Protein AF-A0A5B9WGP7-F1 (afdb_monomer_lite)

Structure (mmCIF, N/CA/C/O backbone):
data_AF-A0A5B9WGP7-F1
#
_entry.id   AF-A0A5B9WGP7-F1
#
loop_
_atom_site.group_PDB
_atom_site.id
_atom_site.type_symbol
_atom_site.label_atom_id
_atom_site.label_alt_id
_atom_site.label_comp_id
_atom_site.label_asym_id
_atom_site.label_entity_id
_atom_site.label_seq_id
_atom_site.pdbx_PDB_ins_code
_atom_site.Cartn_x
_atom_site.Cartn_y
_atom_site.Cartn_z
_atom_site.occupancy
_atom_site.B_iso_or_equiv
_atom_site.auth_seq_id
_atom_site.auth_comp_id
_atom_site.auth_asym_id
_atom_site.auth_atom_id
_atom_site.pdbx_PDB_model_num
ATOM 1 N N . MET A 1 1 ? 6.003 -26.939 42.989 1.00 53.84 1 MET A N 1
ATOM 2 C CA . MET A 1 1 ? 5.800 -26.746 41.540 1.00 53.84 1 MET A CA 1
ATOM 3 C C . MET A 1 1 ? 6.909 -27.497 40.818 1.00 53.84 1 MET A C 1
ATOM 5 O O . MET A 1 1 ? 8.066 -27.139 41.025 1.00 53.84 1 MET A O 1
ATOM 9 N N . PRO A 1 2 ? 6.615 -28.603 40.117 1.00 67.44 2 PRO A N 1
ATOM 10 C CA . PRO A 1 2 ? 7.633 -29.401 39.444 1.00 67.44 2 PRO A CA 1
ATOM 11 C C . PRO A 1 2 ? 8.207 -28.644 38.238 1.00 67.44 2 PRO A C 1
ATOM 13 O O . PRO A 1 2 ? 7.494 -27.960 37.513 1.00 67.44 2 PRO A O 1
ATOM 16 N N . PHE A 1 3 ? 9.515 -28.787 38.019 1.00 57.91 3 PHE A N 1
ATOM 17 C CA . PHE A 1 3 ? 10.291 -28.114 36.965 1.00 57.91 3 PHE A CA 1
ATOM 18 C C . PHE A 1 3 ? 9.731 -28.334 35.539 1.00 57.91 3 PHE A C 1
ATOM 20 O O . PHE A 1 3 ? 9.963 -27.524 34.644 1.00 57.91 3 PHE A O 1
ATOM 27 N N . ALA A 1 4 ? 8.937 -29.393 35.340 1.00 57.91 4 ALA A N 1
ATOM 28 C CA . ALA A 1 4 ? 8.242 -29.696 34.090 1.00 57.91 4 ALA A CA 1
ATOM 29 C C . ALA A 1 4 ? 7.136 -28.681 33.731 1.00 57.91 4 ALA A C 1
ATOM 31 O O . ALA A 1 4 ? 6.961 -28.381 32.551 1.00 57.91 4 ALA A O 1
ATOM 32 N N . ASP A 1 5 ? 6.451 -28.096 34.720 1.00 61.22 5 ASP A N 1
ATOM 33 C CA . ASP A 1 5 ? 5.368 -27.126 34.481 1.00 61.22 5 ASP A CA 1
ATOM 34 C C . ASP A 1 5 ? 5.922 -25.764 34.028 1.00 61.22 5 ASP A C 1
ATOM 36 O O . ASP A 1 5 ? 5.303 -25.062 33.229 1.00 61.22 5 ASP A O 1
ATOM 40 N N . LEU A 1 6 ? 7.134 -25.410 34.476 1.00 60.53 6 LEU A N 1
ATOM 41 C CA . LEU A 1 6 ? 7.820 -24.177 34.079 1.00 60.53 6 LEU A CA 1
ATOM 42 C C . LEU A 1 6 ? 8.326 -24.254 32.629 1.00 60.53 6 LEU A C 1
ATOM 44 O O . LEU A 1 6 ? 8.229 -23.281 31.886 1.00 60.53 6 LEU A O 1
ATOM 48 N N . LEU A 1 7 ? 8.810 -25.428 32.210 1.00 60.56 7 LEU A N 1
ATOM 49 C CA . LEU A 1 7 ? 9.182 -25.696 30.818 1.00 60.56 7 LEU A CA 1
ATOM 50 C C . LEU A 1 7 ? 7.952 -25.761 29.905 1.00 60.56 7 LEU A C 1
ATOM 52 O O . LEU A 1 7 ? 8.026 -25.281 28.779 1.00 60.56 7 LEU A O 1
ATOM 56 N N . GLY A 1 8 ? 6.821 -26.291 30.386 1.00 57.19 8 GLY A N 1
ATOM 57 C CA . GLY A 1 8 ? 5.539 -26.241 29.676 1.00 57.19 8 GLY A CA 1
ATOM 58 C C . GLY A 1 8 ? 5.059 -24.806 29.439 1.00 57.19 8 GLY A C 1
ATOM 59 O O . GLY A 1 8 ? 4.756 -24.443 28.305 1.00 57.19 8 GLY A O 1
ATOM 60 N N . SER A 1 9 ? 5.108 -23.967 30.479 1.00 58.47 9 SER A N 1
ATOM 61 C CA . SER A 1 9 ? 4.728 -22.549 30.413 1.00 58.47 9 SER A CA 1
ATOM 62 C C . SER A 1 9 ? 5.693 -21.706 29.560 1.00 58.47 9 SER A C 1
ATOM 64 O O . SER A 1 9 ? 5.245 -20.881 28.767 1.00 58.47 9 SER A O 1
ATOM 66 N N . MET A 1 10 ? 7.009 -21.963 29.613 1.00 58.44 10 MET A N 1
ATOM 67 C CA . MET A 1 10 ? 7.982 -21.320 28.711 1.00 58.44 10 MET A CA 1
ATOM 68 C C . MET A 1 10 ? 7.818 -21.751 27.248 1.00 58.44 10 MET A C 1
ATOM 70 O O . MET A 1 10 ? 8.131 -20.973 26.348 1.00 58.44 10 MET A O 1
ATOM 74 N N . ARG A 1 11 ? 7.312 -22.966 26.993 1.00 56.78 11 ARG A N 1
ATOM 75 C CA . ARG A 1 11 ? 7.039 -23.462 25.636 1.00 56.78 11 ARG A CA 1
ATOM 76 C C . ARG A 1 11 ? 5.737 -22.903 25.054 1.00 56.78 11 ARG A C 1
ATOM 78 O O . ARG A 1 11 ? 5.620 -22.832 23.837 1.00 56.78 11 ARG A O 1
ATOM 85 N N . GLU A 1 12 ? 4.799 -22.455 25.891 1.00 53.66 12 GLU A N 1
ATOM 86 C CA . GLU A 1 12 ? 3.636 -21.655 25.465 1.00 53.66 12 GLU A CA 1
ATOM 87 C C . GLU A 1 12 ? 3.992 -20.182 25.192 1.00 53.66 12 GLU A C 1
ATOM 89 O O . GLU A 1 12 ? 3.351 -19.545 24.356 1.00 53.66 12 GLU A O 1
ATOM 94 N N . SER A 1 13 ? 5.042 -19.644 25.829 1.00 57.31 13 SER A N 1
ATOM 9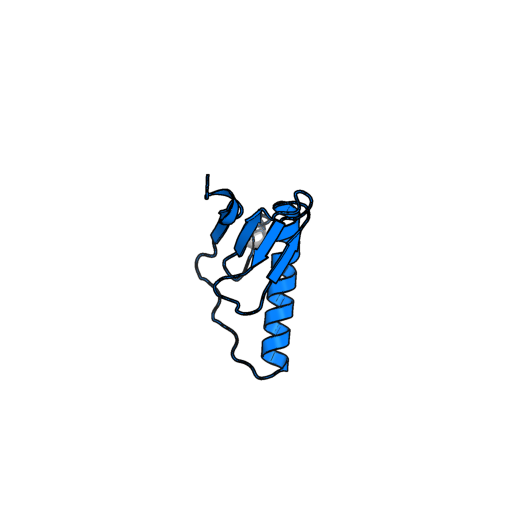5 C CA . SER A 1 13 ? 5.538 -18.274 25.593 1.00 57.31 13 SER A CA 1
ATOM 96 C C . SER A 1 13 ? 6.418 -18.103 24.349 1.00 57.31 13 SER A C 1
ATOM 98 O O . SER A 1 13 ? 6.781 -16.977 24.019 1.00 57.31 13 SER A O 1
ATOM 100 N N . LEU A 1 14 ? 6.726 -19.179 23.624 1.00 58.97 14 LEU A N 1
ATOM 101 C CA . LEU A 1 14 ? 7.375 -19.126 22.314 1.0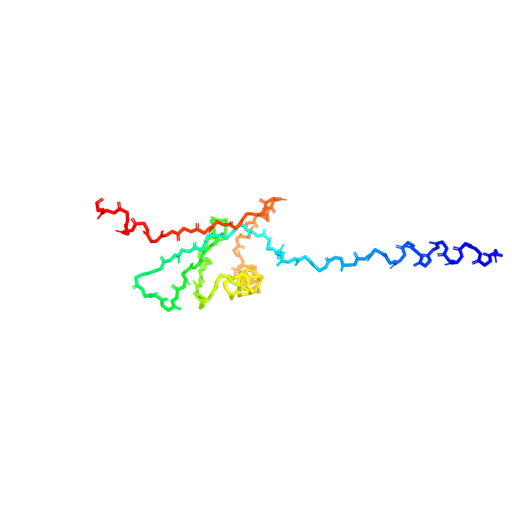0 58.97 14 LEU A CA 1
ATOM 102 C C . LEU A 1 14 ? 6.400 -19.625 21.245 1.00 58.97 14 LEU A C 1
ATOM 104 O O . LEU A 1 14 ? 6.648 -20.622 20.570 1.00 58.97 14 LEU A O 1
ATOM 108 N N . ARG A 1 15 ? 5.285 -18.902 21.054 1.00 59.16 15 ARG A N 1
ATOM 109 C CA . ARG A 1 15 ? 4.740 -18.819 19.694 1.00 59.16 15 ARG A CA 1
ATOM 110 C C . ARG A 1 15 ? 5.854 -18.227 18.854 1.00 59.16 15 ARG A C 1
ATOM 112 O O . ARG A 1 15 ? 6.181 -17.054 18.998 1.00 59.16 15 ARG A O 1
ATOM 119 N N . GLU A 1 16 ? 6.467 -19.076 18.049 1.00 55.88 16 GLU A N 1
ATOM 120 C CA . GLU A 1 16 ? 7.347 -18.686 16.965 1.00 55.88 16 GLU A CA 1
ATOM 121 C C . GLU A 1 16 ? 6.665 -17.525 16.231 1.00 55.88 16 GLU A C 1
ATOM 123 O O . GLU A 1 16 ? 5.584 -17.689 15.659 1.00 55.88 16 GLU A O 1
ATOM 128 N N . VAL A 1 17 ? 7.224 -16.318 16.351 1.00 59.91 17 VAL A N 1
ATOM 129 C CA . VAL A 1 17 ? 6.815 -15.190 15.517 1.00 59.91 17 VAL A CA 1
ATOM 130 C C . VAL A 1 17 ? 7.325 -15.559 14.139 1.00 59.91 17 VAL A C 1
ATOM 132 O O . VAL A 1 17 ? 8.453 -15.228 13.789 1.00 59.91 17 VAL A O 1
ATOM 135 N N . VAL A 1 18 ? 6.539 -16.337 13.397 1.00 59.59 18 VAL A N 1
ATOM 136 C CA . VAL A 1 18 ? 6.767 -16.533 11.971 1.00 59.59 18 VAL A CA 1
ATOM 137 C C . VAL A 1 18 ? 6.769 -15.127 11.380 1.00 59.59 18 VAL A C 1
ATOM 139 O O . VAL A 1 18 ? 5.736 -14.455 11.461 1.00 59.59 18 VAL A O 1
ATOM 142 N N . PRO A 1 19 ? 7.916 -14.620 10.890 1.00 57.66 19 PRO A N 1
ATOM 143 C CA . PRO A 1 19 ? 7.959 -13.294 10.309 1.00 57.66 19 PRO A CA 1
ATOM 144 C C . PRO A 1 19 ? 7.023 -13.318 9.107 1.00 57.66 19 PRO A C 1
ATOM 146 O O . PRO A 1 19 ? 7.251 -14.035 8.132 1.00 57.66 19 PRO A O 1
ATOM 149 N N . VAL A 1 20 ? 5.912 -12.598 9.225 1.00 72.00 20 VAL A N 1
ATOM 150 C CA . VAL A 1 20 ? 4.898 -12.569 8.181 1.00 72.00 20 VAL A CA 1
ATOM 151 C C . VAL A 1 20 ? 5.493 -11.782 7.020 1.00 72.00 20 VAL A C 1
ATOM 153 O O . VAL A 1 20 ? 5.759 -10.588 7.146 1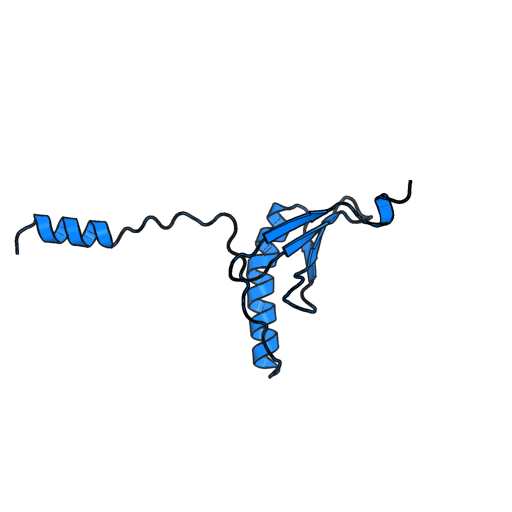.00 72.00 20 VAL A O 1
ATOM 156 N N . MET A 1 21 ? 5.763 -12.469 5.908 1.00 77.44 21 MET A N 1
ATOM 157 C CA . MET A 1 21 ? 6.408 -11.870 4.733 1.00 77.44 21 MET A CA 1
ATOM 158 C C . MET A 1 21 ? 5.572 -10.739 4.114 1.00 77.44 21 MET A C 1
ATOM 160 O O . MET A 1 21 ? 6.131 -9.844 3.491 1.00 77.44 21 MET A O 1
ATOM 164 N N . ILE A 1 22 ? 4.247 -10.768 4.293 1.00 89.06 22 ILE A N 1
ATOM 165 C CA . ILE A 1 22 ? 3.310 -9.731 3.848 1.00 89.06 22 ILE A CA 1
ATOM 166 C C . ILE A 1 22 ? 2.279 -9.517 4.959 1.00 89.06 22 ILE A C 1
ATOM 168 O O . ILE A 1 22 ? 1.483 -10.405 5.244 1.00 89.06 22 ILE A O 1
ATOM 172 N N . ASP A 1 23 ? 2.305 -8.343 5.585 1.00 90.06 23 ASP A N 1
ATOM 173 C CA . ASP A 1 23 ? 1.465 -7.976 6.734 1.00 90.06 23 ASP A CA 1
ATOM 174 C C . ASP A 1 23 ? 0.816 -6.611 6.474 1.00 90.06 23 ASP A C 1
ATOM 176 O O . ASP A 1 23 ? 1.206 -5.589 7.046 1.00 90.06 23 ASP A O 1
ATOM 180 N N . LEU A 1 24 ? -0.101 -6.583 5.502 1.00 94.88 24 LEU A N 1
ATOM 181 C CA . LEU A 1 24 ? -0.808 -5.375 5.080 1.00 94.88 24 LEU A CA 1
ATOM 182 C C . LEU A 1 24 ? -2.224 -5.342 5.677 1.00 94.88 24 LEU A C 1
ATOM 184 O O . LEU A 1 24 ? -2.926 -6.345 5.606 1.00 94.88 24 LEU A O 1
ATOM 188 N N . PRO A 1 25 ? -2.691 -4.206 6.224 1.00 94.81 25 PRO A N 1
ATOM 189 C CA . PRO A 1 25 ? -4.049 -4.083 6.770 1.00 94.81 25 PRO A CA 1
ATOM 190 C C . PRO A 1 25 ? -5.157 -3.956 5.703 1.00 94.81 25 PRO A C 1
ATOM 192 O O . PRO A 1 25 ? -6.340 -4.120 6.018 1.00 94.81 25 PRO A O 1
ATOM 195 N N . TYR A 1 26 ? -4.788 -3.643 4.459 1.00 97.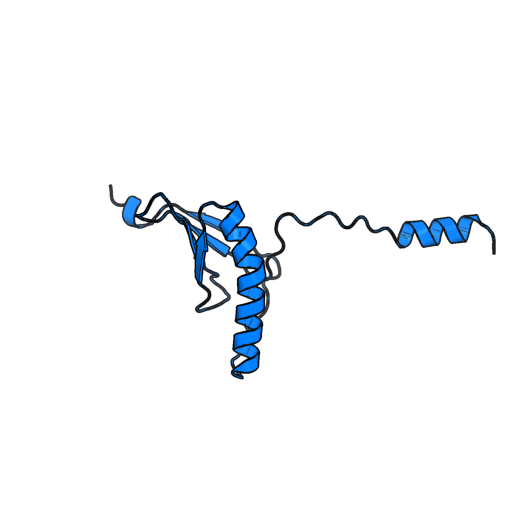31 26 TYR A N 1
ATOM 196 C CA . TYR A 1 26 ? -5.681 -3.506 3.303 1.00 97.31 26 TYR A CA 1
ATOM 197 C C . TYR A 1 26 ? -5.050 -4.179 2.082 1.00 97.31 26 TYR A C 1
ATOM 199 O O . TYR A 1 26 ? -3.841 -4.428 2.072 1.00 97.31 26 TYR A O 1
ATOM 207 N N . SER A 1 27 ? -5.851 -4.468 1.056 1.00 97.62 27 SER A N 1
ATOM 208 C CA . SER A 1 27 ? -5.323 -5.003 -0.198 1.00 97.62 27 SER A CA 1
ATOM 209 C C . SER A 1 27 ? -4.479 -3.953 -0.925 1.00 97.62 27 SER A C 1
ATOM 211 O O . SER A 1 27 ? -4.651 -2.743 -0.740 1.00 97.62 27 SER A O 1
ATOM 213 N N . LEU A 1 28 ? -3.556 -4.430 -1.757 1.00 98.12 28 LEU A N 1
ATOM 214 C CA . LEU A 1 28 ? -2.639 -3.607 -2.535 1.00 98.12 28 LEU A CA 1
ATOM 215 C C . LEU A 1 28 ? -2.692 -4.032 -4.001 1.00 98.12 28 LEU A C 1
ATOM 217 O O . LEU A 1 28 ? -2.479 -5.200 -4.326 1.00 98.12 28 LEU A O 1
ATOM 221 N N . GLU A 1 29 ? -2.922 -3.080 -4.891 1.00 97.81 29 GLU A N 1
ATOM 222 C CA . GLU A 1 29 ? -2.732 -3.272 -6.323 1.00 97.81 29 GLU A CA 1
ATOM 223 C C . GLU A 1 29 ? -1.430 -2.583 -6.735 1.00 97.81 29 GLU A C 1
ATOM 225 O O . GLU A 1 29 ? -1.254 -1.390 -6.494 1.00 97.81 29 GLU A O 1
ATOM 230 N N . ILE A 1 30 ? -0.509 -3.353 -7.314 1.00 97.88 30 ILE A N 1
ATOM 231 C CA . ILE A 1 30 ? 0.767 -2.892 -7.862 1.00 97.88 30 ILE A CA 1
ATOM 232 C C . ILE A 1 30 ? 0.664 -2.950 -9.385 1.00 97.88 30 ILE A C 1
ATOM 234 O O . ILE A 1 30 ? 0.325 -3.986 -9.957 1.00 97.88 30 ILE A O 1
ATOM 238 N N . GLU A 1 31 ? 0.986 -1.853 -10.052 1.00 96.25 31 GLU A N 1
ATOM 239 C CA . GLU A 1 31 ? 0.840 -1.701 -11.494 1.00 96.25 31 GLU A CA 1
ATOM 240 C C . GLU A 1 31 ? 2.175 -1.308 -12.126 1.00 96.25 31 GLU A C 1
ATOM 242 O O . GLU A 1 31 ? 2.879 -0.417 -11.644 1.00 96.25 31 GLU A O 1
ATOM 247 N N . ALA A 1 32 ? 2.531 -1.975 -13.225 1.00 94.44 32 ALA A N 1
ATOM 248 C CA . ALA A 1 32 ? 3.591 -1.487 -14.096 1.00 94.44 32 ALA A CA 1
ATOM 249 C C . ALA A 1 32 ? 3.181 -0.129 -14.683 1.00 94.44 32 ALA A C 1
ATOM 251 O O . ALA A 1 32 ? 2.008 0.089 -14.989 1.00 94.44 32 ALA A O 1
ATOM 252 N N . THR A 1 33 ? 4.149 0.769 -14.852 1.00 92.19 33 THR A N 1
ATOM 253 C CA . THR A 1 33 ? 3.915 2.109 -15.403 1.00 92.19 33 THR A CA 1
ATOM 254 C C . THR A 1 33 ? 4.620 2.280 -16.750 1.00 92.19 33 THR A C 1
ATOM 256 O O . THR A 1 33 ? 5.405 1.427 -17.166 1.00 92.19 33 THR A O 1
ATOM 259 N N . GLU A 1 34 ? 4.352 3.389 -17.447 1.00 90.50 34 GLU A N 1
ATOM 260 C CA . GLU A 1 34 ? 5.079 3.765 -18.672 1.00 90.50 34 GLU A CA 1
ATOM 261 C C . GLU A 1 34 ? 6.572 4.019 -18.418 1.00 90.50 34 GLU A C 1
ATOM 263 O O . GLU A 1 34 ? 7.379 3.879 -19.338 1.00 90.50 34 GLU A O 1
ATOM 268 N N . ASP A 1 35 ? 6.946 4.377 -17.186 1.00 90.94 35 ASP A N 1
ATOM 269 C CA . ASP A 1 35 ? 8.342 4.450 -16.773 1.00 90.94 35 ASP A CA 1
ATOM 270 C C . ASP A 1 35 ? 8.787 3.075 -16.238 1.00 90.94 35 ASP A C 1
ATOM 272 O O . ASP A 1 35 ? 8.355 2.659 -15.159 1.00 90.94 35 ASP A O 1
ATOM 276 N N . PRO A 1 36 ? 9.684 2.359 -16.941 1.00 88.44 36 PRO A N 1
ATOM 277 C CA . PRO A 1 36 ? 10.111 1.018 -16.544 1.00 88.44 36 PRO A CA 1
ATOM 278 C C . PRO A 1 36 ? 10.925 0.991 -15.239 1.00 88.44 36 PRO A C 1
ATOM 280 O O . PRO A 1 36 ? 11.272 -0.088 -14.763 1.00 88.44 36 PRO A O 1
ATOM 283 N N . THR A 1 37 ? 11.257 2.151 -14.673 1.00 94.44 37 THR A N 1
ATOM 284 C CA . THR A 1 37 ? 11.987 2.282 -13.406 1.00 94.44 37 THR A CA 1
ATOM 285 C C . THR A 1 37 ? 11.065 2.142 -12.192 1.00 94.44 37 THR A C 1
ATOM 287 O O . THR A 1 37 ? 11.546 1.861 -11.094 1.00 94.44 37 THR A O 1
ATOM 290 N N . PHE A 1 38 ? 9.751 2.330 -12.372 1.00 95.31 38 PHE A N 1
ATOM 291 C CA . PHE A 1 38 ? 8.797 2.412 -11.270 1.00 95.31 38 PHE A CA 1
ATOM 292 C C . PHE A 1 38 ? 7.573 1.522 -11.475 1.00 95.31 38 PHE A C 1
ATOM 294 O O . PHE A 1 38 ? 6.977 1.452 -12.553 1.00 95.31 38 PHE A O 1
ATOM 301 N N . PHE A 1 39 ? 7.135 0.934 -10.369 1.00 97.38 39 PHE A N 1
ATOM 302 C CA . PHE A 1 39 ? 5.780 0.445 -10.185 1.00 97.38 39 PHE A CA 1
ATOM 303 C C . PHE A 1 39 ? 4.967 1.503 -9.445 1.00 97.38 39 PHE A C 1
ATOM 305 O O . PHE A 1 39 ? 5.448 2.097 -8.478 1.00 97.38 39 PHE A O 1
ATOM 312 N N . GLY A 1 40 ? 3.728 1.712 -9.873 1.00 96.69 40 GLY A N 1
ATOM 313 C CA . GLY A 1 40 ? 2.727 2.412 -9.081 1.00 96.69 40 GLY A CA 1
ATOM 314 C C . GLY A 1 40 ? 2.037 1.425 -8.149 1.00 96.69 40 GLY A C 1
ATOM 315 O O . GLY A 1 40 ? 1.924 0.243 -8.468 1.00 96.69 40 GLY A O 1
ATOM 316 N N . PHE A 1 41 ? 1.557 1.887 -7.003 1.00 97.88 41 PHE A N 1
ATOM 317 C CA . PHE A 1 41 ? 0.679 1.078 -6.171 1.00 97.88 41 PHE A CA 1
ATOM 318 C C . PHE A 1 41 ? -0.398 1.913 -5.495 1.00 97.88 41 PHE A C 1
ATOM 320 O O . PHE A 1 41 ? -0.219 3.104 -5.232 1.00 97.88 41 PHE A O 1
ATOM 327 N N . HIS A 1 42 ? -1.518 1.271 -5.188 1.00 97.88 42 HIS A N 1
ATOM 328 C CA . HIS A 1 42 ? -2.618 1.866 -4.442 1.00 97.88 42 HIS A CA 1
ATOM 329 C C . HIS A 1 42 ? -3.400 0.795 -3.678 1.00 97.88 42 HIS A C 1
ATOM 331 O O . HIS A 1 42 ? -3.245 -0.401 -3.924 1.00 97.88 42 HIS A O 1
ATOM 337 N N . SER A 1 43 ? -4.251 1.223 -2.748 1.00 97.88 43 SER A N 1
ATOM 338 C CA . SER A 1 43 ? -5.195 0.329 -2.072 1.00 97.88 43 SER A CA 1
ATOM 339 C C . SER A 1 43 ? -6.621 0.606 -2.550 1.00 97.88 43 SER A C 1
ATOM 341 O O . SER A 1 43 ? -7.067 1.753 -2.451 1.00 97.88 43 SER A O 1
ATOM 343 N N . PRO A 1 44 ? -7.360 -0.412 -3.027 1.00 95.75 44 PRO A N 1
ATOM 344 C CA . PRO A 1 44 ? -8.772 -0.266 -3.379 1.00 95.75 44 PRO A CA 1
ATOM 345 C C . PRO A 1 44 ? -9.649 0.164 -2.194 1.00 95.75 44 PRO A C 1
ATOM 347 O O . PRO A 1 44 ? -10.635 0.878 -2.374 1.00 95.75 44 PRO A O 1
ATOM 350 N N . GLU A 1 45 ? -9.308 -0.272 -0.979 1.00 96.00 45 GLU A N 1
ATOM 351 C CA . GLU A 1 45 ? -10.080 0.009 0.233 1.00 96.00 45 GLU A CA 1
ATOM 352 C C . GLU A 1 45 ? -9.685 1.333 0.903 1.00 96.00 45 GLU A C 1
ATOM 354 O O . GLU A 1 45 ? -10.526 1.983 1.531 1.00 96.00 45 GLU A O 1
ATOM 359 N N . LEU A 1 46 ? -8.418 1.746 0.783 1.00 96.38 46 LEU A N 1
ATOM 360 C CA . LEU A 1 46 ? -7.894 2.961 1.407 1.00 96.38 46 LEU A CA 1
ATOM 361 C C . LEU A 1 46 ? -7.826 4.109 0.389 1.00 96.38 46 LEU A C 1
ATOM 363 O O . LEU A 1 46 ? -6.780 4.416 -0.175 1.00 96.38 46 LEU A O 1
ATOM 367 N N . ILE A 1 47 ? -8.967 4.763 0.154 1.00 92.88 47 ILE A N 1
ATOM 368 C CA . ILE A 1 47 ? -9.095 5.840 -0.842 1.00 92.88 47 ILE A CA 1
ATOM 369 C C . ILE A 1 47 ? -8.046 6.942 -0.620 1.00 92.88 47 ILE A C 1
ATOM 371 O O . ILE A 1 47 ? -7.839 7.428 0.496 1.00 92.88 47 ILE A O 1
ATOM 375 N N . GLY A 1 48 ? -7.411 7.357 -1.720 1.00 94.50 48 GLY A N 1
ATOM 376 C CA . GLY A 1 48 ? -6.373 8.389 -1.738 1.00 94.50 48 GLY A CA 1
ATOM 377 C C . GLY A 1 48 ? -4.981 7.885 -1.350 1.00 94.50 48 GLY A C 1
ATOM 378 O O . GLY A 1 48 ? -4.018 8.632 -1.504 1.00 94.50 48 GLY A O 1
ATOM 379 N N . PHE A 1 49 ? -4.854 6.637 -0.893 1.00 97.81 49 PHE A N 1
ATOM 380 C CA . PHE A 1 49 ? -3.562 6.011 -0.649 1.00 97.81 49 PHE A CA 1
ATOM 381 C C . PHE A 1 49 ? -2.942 5.532 -1.964 1.00 97.81 49 PHE A C 1
ATOM 383 O O . PHE A 1 49 ? -3.464 4.627 -2.618 1.00 97.81 49 PHE A O 1
ATOM 390 N N . THR A 1 50 ? -1.818 6.136 -2.337 1.00 97.69 50 THR A N 1
ATOM 391 C CA . THR A 1 50 ? -1.045 5.785 -3.532 1.00 97.69 50 THR A CA 1
ATOM 392 C C . THR A 1 50 ? 0.444 5.950 -3.250 1.00 97.69 50 THR A C 1
ATOM 394 O O . THR A 1 50 ? 0.830 6.695 -2.348 1.00 97.69 50 THR A O 1
ATOM 397 N N . GLY A 1 51 ? 1.284 5.276 -4.026 1.00 97.31 51 GLY A N 1
ATOM 398 C CA . GLY A 1 51 ? 2.730 5.431 -3.958 1.00 97.31 51 GLY A CA 1
ATOM 399 C C . GLY A 1 51 ? 3.430 4.826 -5.166 1.00 97.31 51 GLY A C 1
ATOM 400 O O . GLY A 1 51 ? 2.791 4.328 -6.094 1.00 97.31 51 GLY A O 1
ATOM 401 N N . VAL A 1 52 ? 4.758 4.894 -5.150 1.00 97.44 52 VAL A N 1
ATOM 402 C CA . VAL A 1 52 ? 5.623 4.296 -6.170 1.00 97.44 52 VAL A CA 1
ATOM 403 C C . VAL A 1 52 ? 6.749 3.517 -5.505 1.00 97.44 52 VAL A C 1
ATOM 405 O O . VAL A 1 52 ? 7.173 3.866 -4.404 1.00 97.44 52 VAL A O 1
ATOM 408 N N . GLY A 1 53 ? 7.227 2.467 -6.165 1.00 97.25 53 GLY A N 1
ATOM 409 C CA . GLY A 1 53 ? 8.385 1.692 -5.722 1.00 97.25 53 GLY A CA 1
ATOM 410 C C . GLY A 1 53 ? 9.220 1.208 -6.900 1.00 97.25 53 GLY A C 1
ATOM 411 O O . GLY A 1 53 ? 8.727 1.103 -8.022 1.00 97.25 53 GLY A O 1
ATOM 412 N N . HIS A 1 54 ? 10.498 0.924 -6.660 1.00 96.81 54 HIS A N 1
ATOM 413 C CA . HIS A 1 54 ? 11.425 0.474 -7.713 1.00 96.81 54 HIS A CA 1
ATOM 414 C C . HIS A 1 54 ? 11.356 -1.043 -7.958 1.00 96.81 54 HIS A C 1
ATOM 416 O O . HIS A 1 54 ? 11.904 -1.563 -8.929 1.00 96.81 54 HIS A O 1
ATOM 422 N N . SER A 1 55 ? 10.707 -1.778 -7.059 1.00 96.69 55 SER A N 1
ATOM 423 C CA . SER A 1 55 ? 10.472 -3.214 -7.159 1.00 96.69 55 SER A CA 1
ATOM 424 C C . SER A 1 55 ? 9.173 -3.577 -6.443 1.00 96.69 55 SER A C 1
ATOM 426 O O . SER A 1 55 ? 8.676 -2.813 -5.619 1.00 96.69 55 SER A O 1
ATOM 428 N N . VAL A 1 56 ? 8.640 -4.771 -6.710 1.00 95.94 56 VAL A N 1
ATOM 429 C CA . VAL A 1 56 ? 7.465 -5.294 -5.990 1.00 95.94 56 VAL A CA 1
ATOM 430 C C . VAL A 1 56 ? 7.718 -5.360 -4.479 1.00 95.94 56 VAL A C 1
ATOM 432 O O . VAL A 1 56 ? 6.838 -5.027 -3.692 1.00 95.94 56 VAL A O 1
ATOM 435 N N . GLU A 1 57 ? 8.923 -5.758 -4.068 1.00 95.62 57 GLU A N 1
ATOM 436 C CA . GLU A 1 57 ? 9.311 -5.811 -2.654 1.00 95.62 57 GLU A CA 1
ATOM 437 C C . GLU A 1 57 ? 9.321 -4.417 -2.014 1.00 95.62 57 GLU A C 1
ATOM 439 O O . GLU A 1 57 ? 8.796 -4.241 -0.916 1.00 95.62 57 GLU A O 1
ATOM 444 N N . ASP A 1 58 ? 9.846 -3.416 -2.724 1.00 95.88 58 ASP A N 1
ATOM 445 C CA . ASP A 1 58 ? 9.834 -2.023 -2.275 1.00 95.88 58 ASP A CA 1
ATOM 446 C C . ASP A 1 58 ? 8.396 -1.500 -2.146 1.00 95.88 58 ASP A C 1
ATOM 448 O O . ASP A 1 58 ? 8.036 -0.945 -1.111 1.00 95.88 58 ASP A O 1
ATOM 452 N N . CYS A 1 59 ? 7.520 -1.781 -3.119 1.00 97.44 59 CYS A N 1
ATOM 453 C CA . CYS A 1 59 ? 6.099 -1.437 -3.019 1.00 97.44 59 CYS A CA 1
ATOM 454 C C . CYS A 1 59 ? 5.447 -2.030 -1.765 1.00 97.44 59 CYS A C 1
ATOM 456 O O . CYS A 1 59 ? 4.730 -1.323 -1.064 1.00 97.44 59 CYS A O 1
ATOM 458 N N . LEU A 1 60 ? 5.706 -3.303 -1.452 1.00 96.88 60 LEU A N 1
ATOM 459 C CA . LEU A 1 60 ? 5.172 -3.953 -0.251 1.00 96.88 60 LEU A CA 1
ATOM 460 C C . LEU A 1 60 ? 5.702 -3.308 1.034 1.00 96.88 60 LEU A C 1
ATOM 462 O O . LEU A 1 60 ? 4.934 -3.062 1.968 1.00 96.88 60 LEU A O 1
ATOM 466 N N . TYR A 1 61 ? 7.005 -3.021 1.079 1.00 94.75 61 TYR A N 1
ATOM 467 C CA . TYR A 1 61 ? 7.645 -2.401 2.235 1.00 94.75 61 TYR A CA 1
ATOM 468 C C . TYR A 1 61 ? 7.094 -0.995 2.499 1.00 94.75 61 TYR A C 1
ATOM 470 O O . TYR A 1 61 ? 6.685 -0.689 3.622 1.00 94.75 61 TYR A O 1
ATOM 478 N N . GLN A 1 62 ? 7.027 -0.164 1.458 1.00 96.44 62 GLN A N 1
ATOM 479 C CA . GLN A 1 62 ? 6.472 1.187 1.524 1.00 96.44 62 GLN A CA 1
ATOM 480 C C . GLN A 1 62 ? 4.983 1.156 1.870 1.00 96.44 62 GLN A C 1
ATOM 482 O O . GLN A 1 62 ? 4.528 1.920 2.722 1.00 96.44 62 GLN A O 1
ATOM 487 N N . ALA A 1 63 ? 4.220 0.242 1.262 1.00 97.62 63 ALA A N 1
ATOM 488 C CA . ALA A 1 63 ? 2.787 0.136 1.488 1.00 97.62 63 ALA A CA 1
ATOM 489 C C . ALA A 1 63 ? 2.446 -0.148 2.951 1.00 97.62 63 ALA A C 1
ATOM 491 O O . ALA A 1 63 ? 1.524 0.460 3.492 1.00 97.62 63 ALA A O 1
ATOM 492 N N . ARG A 1 64 ? 3.212 -1.020 3.617 1.00 95.06 64 ARG A N 1
ATOM 493 C CA . ARG A 1 64 ? 2.981 -1.372 5.023 1.00 95.06 64 ARG A CA 1
ATOM 494 C C . ARG A 1 64 ? 2.986 -0.147 5.935 1.00 95.06 64 ARG A C 1
ATOM 496 O O . ARG A 1 64 ? 2.053 0.044 6.715 1.00 95.06 64 ARG A O 1
ATOM 503 N N . TRP A 1 65 ? 4.030 0.673 5.839 1.00 94.88 65 TRP A N 1
ATOM 504 C CA . TRP A 1 65 ? 4.170 1.872 6.666 1.00 94.88 65 TRP A CA 1
ATOM 505 C C . TRP A 1 65 ? 3.248 2.991 6.188 1.00 94.88 65 TRP A C 1
ATOM 507 O O . TRP A 1 65 ? 2.536 3.581 6.998 1.00 94.88 65 TRP A O 1
ATOM 517 N N . GLY A 1 66 ? 3.170 3.205 4.875 1.00 97.56 66 GLY A N 1
ATOM 518 C CA . GLY A 1 66 ? 2.324 4.233 4.282 1.00 97.56 66 GLY A CA 1
ATOM 519 C C . GLY A 1 66 ? 0.838 4.049 4.603 1.00 97.56 66 GLY A C 1
ATOM 520 O O . GLY A 1 66 ? 0.150 5.029 4.877 1.00 97.56 66 GLY A O 1
ATOM 521 N N . MET A 1 67 ? 0.327 2.812 4.643 1.00 97.69 67 MET A N 1
ATOM 522 C CA . MET A 1 67 ? -1.060 2.548 5.050 1.00 97.69 67 MET A CA 1
ATOM 523 C C . MET A 1 67 ? -1.309 2.944 6.507 1.00 97.69 67 MET A C 1
ATOM 525 O O . MET A 1 67 ? -2.350 3.524 6.815 1.00 97.69 67 MET A O 1
ATOM 529 N N . ALA A 1 68 ? -0.369 2.639 7.408 1.00 95.50 68 ALA A N 1
ATOM 530 C CA . ALA A 1 68 ? -0.486 3.006 8.816 1.00 95.50 68 ALA A CA 1
ATOM 531 C C . ALA A 1 68 ? -0.483 4.533 8.989 1.00 95.50 68 ALA A C 1
ATOM 533 O O . ALA A 1 68 ? -1.351 5.076 9.672 1.00 95.50 68 ALA A O 1
ATOM 534 N N . GLU A 1 69 ? 0.434 5.226 8.312 1.00 97.31 69 GLU A N 1
ATOM 535 C CA . GLU A 1 69 ? 0.525 6.689 8.327 1.00 97.31 69 GLU A CA 1
ATOM 536 C C . GLU A 1 69 ? -0.727 7.353 7.746 1.00 97.31 69 GLU A C 1
ATOM 538 O O . GLU A 1 69 ? -1.272 8.281 8.345 1.00 97.31 69 GLU A O 1
ATOM 543 N N . HIS A 1 70 ? -1.240 6.849 6.621 1.00 97.50 70 HIS A N 1
ATOM 544 C CA . HIS A 1 70 ? -2.459 7.369 5.999 1.00 97.50 70 HIS A CA 1
ATOM 545 C C . HIS A 1 70 ? -3.680 7.183 6.903 1.00 97.50 70 HIS A C 1
ATOM 547 O O . HIS A 1 70 ? -4.501 8.088 7.037 1.00 97.50 70 HIS A O 1
ATOM 553 N N . VAL A 1 71 ? -3.793 6.038 7.582 1.00 97.56 71 VAL A N 1
ATOM 554 C CA . VAL A 1 71 ? -4.856 5.800 8.569 1.00 97.56 71 VAL A CA 1
ATOM 555 C C . VAL A 1 71 ? -4.767 6.784 9.738 1.00 97.56 71 VAL A C 1
ATOM 557 O O . VAL A 1 71 ? -5.792 7.339 10.139 1.00 97.56 71 VAL A O 1
ATOM 560 N N . GLU A 1 72 ? -3.574 7.027 10.281 1.00 97.25 72 GLU A N 1
ATOM 561 C CA . GLU A 1 72 ? -3.382 8.020 11.347 1.00 97.25 72 GLU A CA 1
ATOM 562 C C . GLU A 1 72 ? -3.716 9.438 10.874 1.00 97.25 72 GLU A C 1
ATOM 564 O O . GLU A 1 72 ? -4.372 10.196 11.594 1.00 97.25 72 GLU A O 1
ATOM 569 N N . LEU A 1 73 ? -3.360 9.780 9.634 1.00 97.31 73 LEU A N 1
ATOM 570 C CA . LEU A 1 73 ? -3.727 11.055 9.032 1.00 97.31 73 LEU A CA 1
ATOM 571 C C . LEU A 1 73 ? -5.251 11.222 8.969 1.00 97.31 73 LEU A C 1
ATOM 573 O O . LEU A 1 73 ? -5.761 12.239 9.444 1.00 97.31 73 LEU A O 1
ATOM 577 N N . LEU A 1 74 ? -5.982 10.216 8.474 1.00 97.50 74 LEU A N 1
ATOM 578 C C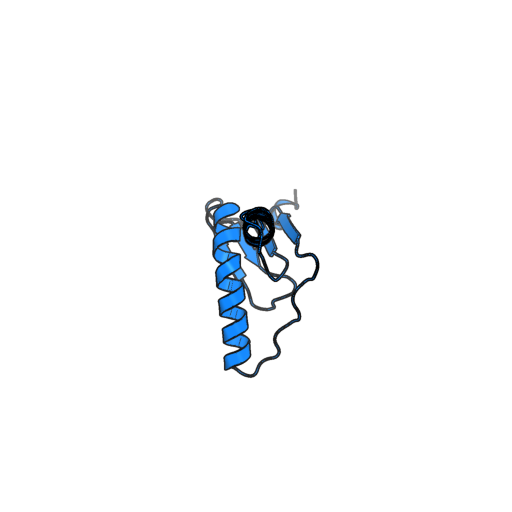A . LEU A 1 74 ? -7.450 10.230 8.433 1.00 97.50 74 LEU A CA 1
ATOM 579 C C . LEU A 1 74 ? -8.048 10.449 9.831 1.00 97.50 74 LEU A C 1
ATOM 581 O O . LEU A 1 74 ? -8.923 11.301 9.998 1.00 97.50 74 LEU A O 1
ATOM 585 N N . ARG A 1 75 ? -7.534 9.742 10.849 1.00 96.94 75 ARG A N 1
ATOM 586 C CA . ARG A 1 75 ? -7.963 9.918 12.249 1.00 96.94 75 ARG A CA 1
ATOM 587 C C . ARG A 1 75 ? -7.728 11.343 12.735 1.00 96.94 75 ARG A C 1
ATOM 589 O O . ARG A 1 75 ? -8.635 11.943 13.306 1.00 96.94 75 ARG A O 1
ATOM 596 N N . SER A 1 76 ? -6.539 11.892 12.487 1.00 97.88 76 SER A N 1
ATOM 597 C CA . SER A 1 76 ? -6.167 13.241 12.931 1.00 97.88 76 SER A CA 1
ATOM 598 C C . SER A 1 76 ? -7.042 14.337 12.313 1.00 97.88 76 SER A C 1
ATOM 600 O O . SER A 1 76 ? -7.308 15.355 12.948 1.00 97.88 76 SER A O 1
ATOM 602 N N . GLN A 1 77 ? -7.538 14.105 11.097 1.00 97.31 77 GLN A N 1
ATOM 603 C CA . GLN A 1 77 ? -8.408 15.022 10.364 1.00 97.31 77 GLN A CA 1
ATOM 604 C C . GLN A 1 77 ? -9.899 14.827 10.683 1.00 97.31 77 GLN A C 1
ATOM 606 O O . GLN A 1 77 ? -10.742 15.532 10.130 1.00 97.31 77 GLN A O 1
ATOM 611 N N . GLY A 1 78 ? -10.246 13.880 11.563 1.00 96.88 78 GLY A N 1
ATOM 612 C CA . GLY A 1 78 ? -11.635 13.545 11.880 1.00 96.88 78 GLY A CA 1
ATOM 613 C C . GLY A 1 78 ? -12.381 12.877 10.721 1.00 96.88 78 GLY A C 1
ATOM 614 O O . GLY A 1 78 ? -13.611 12.910 10.684 1.00 96.88 78 GLY A O 1
ATOM 615 N N . LEU A 1 79 ? -11.653 12.288 9.770 1.00 96.38 79 LEU A N 1
ATOM 616 C CA . LEU A 1 79 ? -12.218 11.555 8.644 1.00 96.38 79 LEU A CA 1
ATOM 617 C C . LEU A 1 79 ? -12.484 10.095 9.031 1.00 96.38 79 LEU A C 1
ATOM 619 O O . LEU A 1 79 ? -11.841 9.522 9.914 1.00 96.38 79 LEU A O 1
ATOM 623 N N . SER A 1 80 ? -13.448 9.471 8.355 1.00 94.75 80 SER A N 1
ATOM 624 C CA . SER A 1 80 ? -13.763 8.058 8.564 1.00 94.75 80 SER A CA 1
ATOM 625 C C . SER A 1 80 ? -12.621 7.170 8.074 1.00 94.75 80 SER A C 1
ATOM 627 O O . SER A 1 80 ? -12.247 7.230 6.903 1.00 94.75 80 SER A O 1
ATOM 629 N N . VAL A 1 81 ? -12.122 6.297 8.948 1.00 96.19 81 VAL A N 1
ATOM 630 C CA . VAL A 1 81 ? -11.157 5.255 8.584 1.00 96.19 81 VAL A CA 1
ATOM 631 C C . VAL A 1 81 ? -11.916 4.030 8.064 1.00 96.19 81 VAL A C 1
ATOM 633 O O . VAL A 1 81 ? -12.819 3.555 8.763 1.00 96.19 81 VAL A O 1
ATOM 636 N N . PRO A 1 82 ? -11.582 3.499 6.875 1.00 94.88 82 PRO A N 1
ATOM 637 C CA . PRO A 1 82 ? -12.187 2.267 6.385 1.00 94.88 82 PRO A CA 1
ATOM 638 C C . PRO A 1 82 ? -11.844 1.086 7.300 1.00 94.88 82 PRO A C 1
ATOM 640 O O . PRO A 1 82 ? -10.827 1.067 7.990 1.00 94.88 82 PRO A O 1
ATOM 643 N N . ARG A 1 83 ? -12.710 0.072 7.329 1.00 94.12 83 ARG A N 1
ATOM 644 C CA . ARG A 1 83 ? -12.427 -1.156 8.079 1.00 94.12 83 ARG A CA 1
ATOM 645 C C . ARG A 1 83 ? -11.330 -1.946 7.365 1.00 94.12 83 ARG A C 1
ATOM 647 O O . ARG A 1 83 ? -11.367 -2.056 6.144 1.00 94.12 83 ARG A O 1
ATOM 654 N N . THR A 1 84 ? -10.401 -2.521 8.126 1.00 93.31 84 THR A N 1
ATOM 655 C CA . THR A 1 84 ? -9.340 -3.384 7.585 1.00 93.31 84 THR A CA 1
ATOM 656 C C . THR A 1 84 ? -9.915 -4.587 6.842 1.00 93.31 84 THR A C 1
ATOM 658 O O . THR A 1 84 ? -10.978 -5.108 7.211 1.00 93.31 84 THR A O 1
ATOM 661 N N . SER A 1 85 ? -9.199 -5.043 5.814 1.00 90.75 85 SER A N 1
ATOM 662 C CA . SER A 1 85 ? -9.588 -6.238 5.067 1.00 90.75 85 SER A CA 1
ATOM 663 C C . SER A 1 85 ? -9.295 -7.491 5.903 1.00 90.75 85 SER A C 1
ATOM 665 O O . SER A 1 85 ? -8.210 -7.592 6.477 1.00 90.75 85 SER A O 1
ATOM 667 N N . PRO A 1 86 ? -10.242 -8.440 6.033 1.00 89.56 86 PRO A N 1
ATOM 668 C CA . PRO A 1 86 ? -10.004 -9.683 6.765 1.00 89.56 86 PRO A CA 1
ATOM 669 C C . PRO A 1 86 ? -9.080 -10.654 6.014 1.00 89.56 86 PRO A C 1
ATOM 671 O O . PRO A 1 86 ? -8.497 -11.524 6.653 1.00 89.56 86 PRO A O 1
ATOM 674 N N . ASP A 1 87 ? -8.971 -10.515 4.691 1.00 92.81 87 ASP A N 1
ATOM 675 C CA . ASP A 1 87 ? -8.120 -11.326 3.815 1.00 92.81 87 ASP A CA 1
ATOM 676 C C . ASP A 1 87 ? -7.507 -10.412 2.736 1.00 92.81 87 ASP A C 1
ATOM 678 O O . ASP A 1 87 ? -8.009 -10.334 1.610 1.00 92.81 87 ASP A O 1
ATOM 682 N N . PRO A 1 88 ? -6.513 -9.587 3.110 1.00 94.81 88 PRO A N 1
ATOM 683 C CA . PRO A 1 88 ? -5.901 -8.628 2.202 1.00 94.81 88 PRO A CA 1
ATOM 684 C C . PRO A 1 88 ? -5.115 -9.362 1.114 1.00 94.81 88 PRO A C 1
ATOM 686 O O . PRO A 1 88 ? -4.321 -10.260 1.393 1.00 94.81 88 PRO A O 1
ATOM 689 N N . THR A 1 89 ? -5.306 -8.944 -0.136 1.00 96.62 89 THR A N 1
ATOM 690 C CA . THR A 1 89 ? -4.603 -9.530 -1.286 1.00 96.62 89 THR A CA 1
ATOM 691 C C . THR A 1 89 ? -3.631 -8.535 -1.903 1.00 96.62 89 THR A C 1
ATOM 693 O O . THR A 1 89 ? -3.829 -7.323 -1.833 1.00 96.62 89 THR A O 1
ATOM 696 N N . VAL A 1 90 ? -2.570 -9.052 -2.522 1.00 97.38 90 VAL A N 1
ATOM 697 C CA . VAL A 1 90 ? -1.663 -8.254 -3.351 1.00 97.38 90 VAL A CA 1
ATOM 698 C C . VAL A 1 90 ? -1.836 -8.699 -4.793 1.00 97.38 90 VAL A C 1
ATOM 700 O O . VAL A 1 90 ? -1.605 -9.865 -5.116 1.00 97.38 90 VAL A O 1
ATOM 703 N N . VAL A 1 91 ? -2.237 -7.776 -5.660 1.00 97.56 91 VAL A N 1
ATOM 704 C CA . VAL A 1 91 ? -2.439 -8.035 -7.088 1.00 97.56 91 VAL A CA 1
ATOM 705 C C . VAL A 1 91 ? -1.414 -7.240 -7.882 1.00 97.56 91 VAL A C 1
ATOM 707 O O . VAL A 1 91 ? -1.279 -6.040 -7.683 1.00 97.56 91 VAL A O 1
ATOM 710 N N . ILE A 1 92 ? -0.705 -7.904 -8.796 1.00 96.94 92 ILE A N 1
ATOM 711 C CA . ILE A 1 92 ? 0.278 -7.264 -9.678 1.00 96.94 92 ILE A CA 1
ATOM 712 C C . ILE A 1 92 ? -0.269 -7.274 -11.105 1.00 96.94 92 ILE A C 1
ATOM 714 O O . ILE A 1 92 ? -0.674 -8.330 -11.600 1.00 96.94 92 ILE A O 1
ATOM 718 N N . ARG A 1 93 ? -0.297 -6.113 -11.763 1.00 95.00 93 ARG A N 1
ATOM 719 C CA . ARG A 1 93 ? -0.842 -5.944 -13.118 1.00 95.00 93 ARG A CA 1
ATOM 720 C C . ARG A 1 93 ? 0.123 -5.188 -14.028 1.00 95.00 93 ARG A C 1
ATOM 722 O O . ARG A 1 93 ? 0.906 -4.355 -13.583 1.00 95.00 93 ARG A O 1
ATOM 729 N N . ASN A 1 94 ? 0.044 -5.475 -15.324 1.00 92.88 94 ASN A N 1
ATOM 730 C CA . ASN A 1 94 ? 0.671 -4.637 -16.349 1.00 92.88 94 ASN A CA 1
ATOM 731 C C . ASN A 1 94 ? -0.092 -3.311 -16.492 1.00 92.88 94 ASN A C 1
ATOM 733 O O . ASN A 1 94 ? -1.278 -3.273 -16.158 1.00 92.88 94 ASN A O 1
ATOM 737 N N . ASP A 1 95 ? 0.547 -2.279 -17.063 1.00 83.31 95 ASP A N 1
ATOM 738 C CA . ASP A 1 95 ? -0.147 -1.027 -17.401 1.00 83.31 95 ASP A CA 1
ATOM 739 C C . ASP A 1 95 ? -1.356 -1.369 -18.297 1.00 83.31 95 ASP A C 1
ATOM 741 O O . ASP A 1 95 ? -1.179 -1.996 -19.354 1.00 83.31 95 ASP A O 1
ATOM 745 N N . PRO A 1 96 ? -2.592 -1.002 -17.908 1.00 72.56 96 PRO A N 1
ATOM 746 C CA . PRO A 1 96 ? -3.782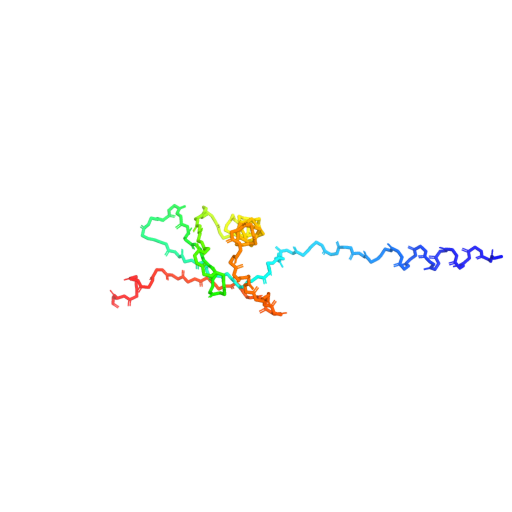 -1.269 -18.710 1.00 72.56 96 PRO A CA 1
ATOM 747 C C . PRO A 1 96 ? -3.704 -0.647 -20.114 1.00 72.56 96 PRO A C 1
ATOM 749 O O . PRO A 1 96 ? -4.297 -1.181 -21.051 1.00 72.56 96 PRO A O 1
ATOM 752 N N . ARG A 1 97 ? -2.927 0.427 -20.306 1.00 69.44 97 ARG A N 1
ATOM 753 C CA . ARG A 1 97 ? -2.683 1.044 -21.621 1.00 69.44 97 ARG A CA 1
ATOM 754 C C . ARG A 1 97 ? -1.798 0.184 -22.525 1.00 69.44 97 ARG A C 1
ATOM 756 O O . ARG A 1 97 ? -1.914 0.277 -23.743 1.00 69.44 97 ARG A O 1
ATOM 763 N N . GLY A 1 98 ? -0.987 -0.709 -21.957 1.00 58.66 98 GLY A N 1
ATOM 764 C CA . GLY A 1 98 ? -0.180 -1.678 -22.704 1.00 58.66 98 GLY A CA 1
ATOM 765 C C . GLY A 1 98 ? -0.980 -2.838 -23.313 1.00 58.66 98 GLY A C 1
ATOM 766 O O . GLY A 1 98 ? -0.426 -3.605 -24.093 1.00 58.66 98 GLY A O 1
ATOM 767 N N . GLN A 1 99 ? -2.271 -2.975 -22.980 1.00 55.38 99 GLN A N 1
ATOM 768 C CA . GLN A 1 99 ? -3.160 -4.032 -23.496 1.00 55.38 99 GLN A CA 1
ATOM 769 C C . GLN A 1 99 ? -3.955 -3.615 -24.748 1.00 55.38 99 GLN A C 1
ATOM 771 O O . GLN A 1 99 ? -4.764 -4.392 -25.248 1.00 55.38 99 GLN A O 1
ATOM 776 N N . SER A 1 100 ? -3.731 -2.405 -25.272 1.00 45.69 100 SER A N 1
ATOM 777 C CA . SER A 1 100 ? -4.250 -1.973 -26.577 1.00 45.69 100 SER A CA 1
ATOM 778 C C . SER A 1 100 ? -3.210 -2.230 -27.671 1.00 45.69 100 SER A C 1
ATOM 780 O O . SER A 1 100 ? -2.532 -1.303 -28.112 1.00 45.69 100 SER A O 1
ATOM 782 N N . ALA A 1 101 ? -3.058 -3.490 -28.083 1.00 43.22 101 ALA A N 1
ATOM 783 C CA . ALA A 1 101 ? -2.284 -3.887 -29.261 1.00 43.22 101 ALA A CA 1
ATOM 784 C C . ALA A 1 101 ? -2.972 -5.046 -29.988 1.00 43.22 101 ALA A C 1
ATOM 786 O O . ALA A 1 101 ? -3.354 -6.021 -29.303 1.00 43.22 101 ALA A O 1
#

Foldseek 3Di:
DDPVVVVVVVVVVPPPPPPDLADAQFAKEWECDPPNQWIKMDGPQLPPGIDIDRDPSRCRVCRRVSVVVSQVVCVVVVHDRGHGDPDYYYHYYYDPVVPPD

pLDDT: mean 85.87, std 16.52, range [43.22, 98.12]

Sequence (101 aa):
MPFADLLGSMRESLREVVPVMIDLPYSLEIEATEDPTFFGFHSPELIGFTGVGHSVEDCLYQARWGMAEHVELLRSQGLSVPRTSPDPTVVIRNDPRGQSA

Secondary structure (DSSP, 8-state):
--HHHHHHHHHHS-------S---SS-EEEEE-SSTT-EEEE-SSSTT-EEEESSHHHHHHHHHHHHHHHHHHHHHTTPPPPPPPSS--EEEE--GGGG--

Radius of gyration: 19.6 Å; chains: 1; bounding box: 26×45×71 Å

InterPro domains:
  IPR035069 Antitoxin HicB/UPF0150 [SSF143100] (24-87)

Organism: NCBI:txid406548